Protein AF-A0A532AFI8-F1 (afdb_monomer_lite)

Sequence (70 aa):
HPHSGHNYELRYWLAACGIDPSREIEIVIVPPPFMADALAAGRIDGYCVGEPWNSAAVVAGTGRIATVKA

Secondary structure (DSSP, 8-state):
--SSHHHHHHHHHHHHTT--TTTT-------GGGHHHHHHTTS-S-----TTHHHHHHHTTS--------

pLDDT: mean 92.43, std 4.97, range [69.38, 96.25]

Foldseek 3Di:
DCDDPQNVVVCVVCVVVVHHCVPRHDDDDDDLVCQLVCLQVVVDVDGGDDPDSQVVNVVVVSDDDPDDDD

Radius of gyration: 11.83 Å; chains: 1; bounding box: 25×27×31 Å

Structure (mmCIF, N/CA/C/O backbone):
data_AF-A0A532AFI8-F1
#
_entry.id   AF-A0A532AFI8-F1
#
loop_
_atom_site.group_PDB
_atom_site.id
_atom_site.type_symbol
_atom_site.label_atom_id
_atom_site.label_a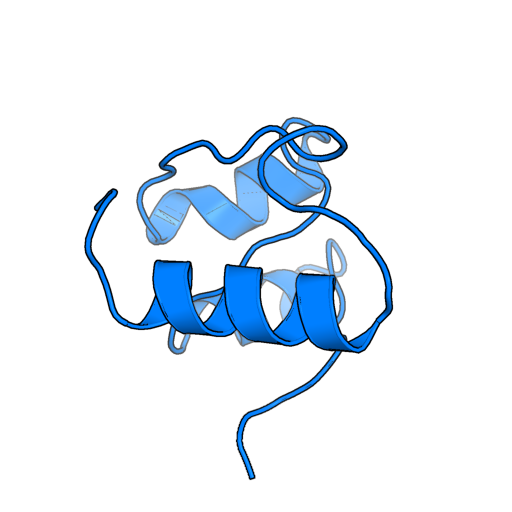lt_id
_atom_site.label_comp_id
_atom_site.label_asym_id
_atom_site.label_entity_id
_atom_site.label_seq_id
_atom_site.pdbx_PDB_ins_code
_atom_site.Cartn_x
_atom_site.Cartn_y
_atom_site.Cartn_z
_atom_site.occupancy
_atom_site.B_iso_or_equiv
_atom_site.auth_seq_id
_atom_site.auth_comp_id
_atom_site.auth_asym_id
_atom_site.auth_atom_id
_atom_site.pdbx_PDB_model_num
ATOM 1 N N . HIS A 1 1 ? 9.677 3.936 -1.076 1.00 73.00 1 HIS A N 1
ATOM 2 C CA . HIS A 1 1 ? 10.745 4.198 -2.069 1.00 73.00 1 HIS A CA 1
ATOM 3 C C . HIS A 1 1 ? 10.376 3.474 -3.363 1.00 73.00 1 HIS A C 1
ATOM 5 O O . HIS A 1 1 ? 9.833 2.375 -3.238 1.00 73.00 1 HIS A O 1
ATOM 11 N N . PRO A 1 2 ? 10.639 4.033 -4.563 1.00 74.50 2 PRO A N 1
ATOM 12 C CA . PRO A 1 2 ? 10.261 3.401 -5.835 1.00 74.50 2 PRO A CA 1
ATOM 13 C C . PRO A 1 2 ? 10.836 1.988 -5.988 1.00 74.50 2 PRO A C 1
ATOM 15 O O . PRO A 1 2 ? 10.159 1.085 -6.455 1.00 74.50 2 PRO A O 1
ATOM 18 N N . HIS A 1 3 ? 12.053 1.780 -5.486 1.00 82.31 3 HIS A N 1
ATOM 19 C CA . HIS A 1 3 ? 12.713 0.478 -5.418 1.00 82.31 3 HIS A CA 1
ATOM 20 C C . HIS A 1 3 ? 12.758 0.010 -3.961 1.00 82.31 3 HIS A C 1
ATOM 22 O O . HIS A 1 3 ? 13.747 0.230 -3.267 1.00 82.31 3 HIS A O 1
ATOM 28 N N . SER A 1 4 ? 11.660 -0.539 -3.447 1.00 86.56 4 SER A N 1
ATOM 29 C CA . SER A 1 4 ? 11.612 -1.149 -2.108 1.00 86.56 4 SER A CA 1
ATOM 30 C C . SER A 1 4 ? 10.895 -2.488 -2.163 1.00 86.56 4 SER A C 1
ATOM 32 O O . SER A 1 4 ? 10.084 -2.694 -3.062 1.00 86.56 4 SER A O 1
ATOM 34 N N . GLY A 1 5 ? 11.167 -3.369 -1.192 1.00 90.69 5 GLY A N 1
ATOM 35 C CA . GLY A 1 5 ? 10.517 -4.682 -1.094 1.00 90.69 5 GLY A CA 1
ATOM 36 C C . GLY A 1 5 ? 8.996 -4.583 -1.210 1.00 90.69 5 GLY A C 1
ATOM 37 O O . GLY A 1 5 ? 8.430 -5.154 -2.132 1.00 90.69 5 GLY A O 1
ATOM 38 N N . HIS A 1 6 ? 8.367 -3.729 -0.396 1.00 91.94 6 HIS A N 1
ATOM 39 C CA . HIS A 1 6 ? 6.918 -3.505 -0.434 1.00 91.94 6 HIS A CA 1
ATOM 40 C C . HIS A 1 6 ? 6.392 -3.025 -1.799 1.00 91.94 6 HIS A C 1
ATOM 42 O O . HIS A 1 6 ? 5.276 -3.361 -2.183 1.00 91.94 6 HIS A O 1
ATOM 48 N N . ASN A 1 7 ? 7.177 -2.250 -2.562 1.00 92.25 7 ASN A N 1
ATOM 49 C CA . ASN A 1 7 ? 6.766 -1.829 -3.906 1.00 92.25 7 ASN A CA 1
ATOM 50 C C . ASN A 1 7 ? 6.735 -3.019 -4.872 1.00 92.25 7 ASN A C 1
ATOM 52 O O . ASN A 1 7 ? 5.766 -3.188 -5.607 1.00 92.25 7 ASN A O 1
ATOM 56 N N . TYR A 1 8 ? 7.779 -3.850 -4.846 1.00 93.00 8 TYR A N 1
ATOM 57 C CA . TYR A 1 8 ? 7.843 -5.043 -5.684 1.00 93.00 8 TYR A CA 1
ATOM 58 C C . TYR A 1 8 ? 6.792 -6.076 -5.281 1.00 93.00 8 TYR A C 1
ATOM 60 O O . TYR A 1 8 ? 6.144 -6.639 -6.155 1.00 93.00 8 TYR A O 1
ATOM 68 N N . GLU A 1 9 ? 6.571 -6.275 -3.981 1.00 93.69 9 GLU A N 1
ATOM 69 C CA . GLU A 1 9 ? 5.541 -7.176 -3.455 1.00 93.69 9 GLU A CA 1
ATOM 70 C C . GLU A 1 9 ? 4.135 -6.729 -3.879 1.00 93.69 9 GLU A C 1
ATOM 72 O O . GLU A 1 9 ? 3.366 -7.543 -4.388 1.00 93.69 9 GLU A O 1
ATOM 77 N N . LEU A 1 10 ? 3.823 -5.431 -3.772 1.00 94.12 10 LEU A N 1
ATOM 78 C CA . LEU A 1 10 ? 2.542 -4.885 -4.228 1.00 94.12 10 LEU A CA 1
ATOM 79 C C . LEU A 1 10 ? 2.341 -5.079 -5.735 1.00 94.12 10 LEU A C 1
ATOM 81 O O . LEU A 1 10 ? 1.297 -5.566 -6.161 1.00 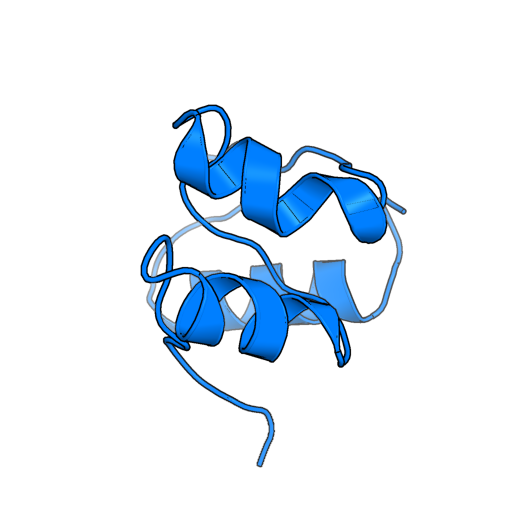94.12 10 LEU A O 1
ATOM 85 N N . ARG A 1 11 ? 3.345 -4.725 -6.547 1.00 94.81 11 ARG A N 1
ATOM 86 C CA . ARG A 1 11 ? 3.283 -4.894 -8.008 1.00 94.81 11 ARG A CA 1
ATOM 87 C C . ARG A 1 11 ? 3.123 -6.359 -8.402 1.00 94.81 11 ARG A C 1
ATOM 89 O O . ARG A 1 11 ? 2.348 -6.653 -9.305 1.00 94.81 11 ARG A O 1
ATOM 96 N N . TYR A 1 12 ? 3.838 -7.257 -7.729 1.00 94.44 12 TYR A N 1
ATOM 97 C CA . TYR A 1 12 ? 3.748 -8.692 -7.967 1.00 94.44 12 TYR A CA 1
ATOM 98 C C . TYR A 1 12 ? 2.345 -9.220 -7.661 1.00 94.44 12 TYR A C 1
ATOM 100 O O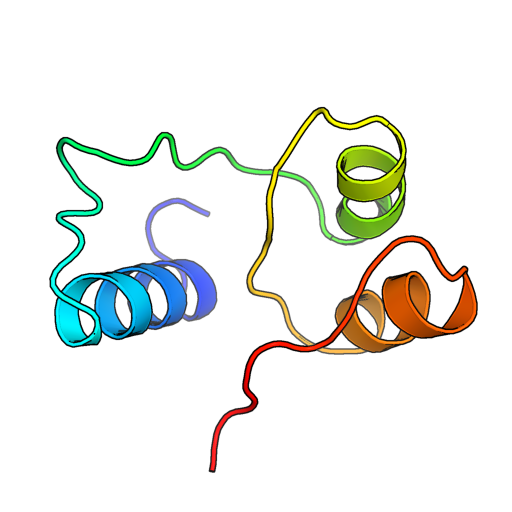 . TYR A 1 12 ? 1.763 -9.919 -8.485 1.00 94.44 12 TYR A O 1
ATOM 108 N N . TRP A 1 13 ? 1.782 -8.854 -6.507 1.00 94.56 13 TRP A N 1
ATOM 109 C CA . TRP A 1 13 ? 0.436 -9.274 -6.122 1.00 94.56 13 TRP A CA 1
ATOM 110 C C . TRP A 1 13 ? -0.634 -8.747 -7.090 1.00 94.56 13 TRP A C 1
ATOM 112 O O . TRP A 1 13 ? -1.461 -9.527 -7.554 1.00 94.56 13 TRP A O 1
ATOM 122 N N . LEU A 1 14 ? -0.569 -7.466 -7.474 1.00 94.88 14 LEU A N 1
ATOM 123 C CA . LEU A 1 14 ? -1.485 -6.875 -8.460 1.00 94.88 14 LEU A CA 1
ATOM 124 C C . LEU A 1 14 ? -1.408 -7.592 -9.816 1.00 94.88 14 LEU A C 1
ATOM 126 O O . LEU A 1 14 ? -2.436 -7.995 -10.359 1.00 94.88 14 LEU A O 1
ATOM 130 N N . ALA A 1 15 ? -0.193 -7.827 -10.319 1.00 95.69 15 ALA A N 1
ATOM 131 C CA . ALA A 1 15 ? 0.018 -8.537 -11.578 1.00 95.69 15 ALA A CA 1
ATOM 132 C C . ALA A 1 15 ? -0.494 -9.986 -11.523 1.00 95.69 15 ALA A C 1
ATOM 134 O O . ALA A 1 15 ? -1.089 -10.465 -12.486 1.00 95.69 15 ALA A O 1
ATOM 135 N N . ALA A 1 16 ? -0.326 -10.675 -10.389 1.00 94.50 16 ALA A N 1
ATOM 136 C CA . ALA A 1 16 ? -0.867 -12.019 -10.181 1.00 94.50 16 ALA A CA 1
ATOM 137 C C . ALA A 1 16 ? -2.408 -12.048 -10.181 1.00 94.50 16 ALA A C 1
ATOM 139 O O . ALA A 1 16 ? -3.002 -13.062 -10.540 1.00 94.50 16 ALA A O 1
ATOM 140 N N . CYS A 1 17 ? -3.056 -10.934 -9.831 1.00 94.44 17 CYS A N 1
ATOM 141 C CA . CYS A 1 17 ? -4.501 -10.743 -9.960 1.00 94.44 17 CYS A CA 1
ATOM 142 C C . CYS A 1 17 ? -4.944 -10.300 -11.368 1.00 94.44 17 CYS A C 1
ATOM 144 O O . CYS A 1 17 ? -6.134 -10.072 -11.576 1.00 94.44 17 CYS A O 1
ATOM 146 N N . GLY A 1 18 ? -4.022 -10.183 -12.330 1.00 96.06 18 GLY A N 1
ATOM 147 C CA . GLY A 1 18 ? -4.315 -9.750 -13.698 1.00 96.06 18 GLY A CA 1
ATOM 148 C C . GLY A 1 18 ? -4.424 -8.233 -13.879 1.00 96.06 18 GLY A C 1
ATOM 149 O O . GLY A 1 18 ? -4.898 -7.803 -14.924 1.00 96.06 18 GLY A O 1
ATOM 150 N N . ILE A 1 19 ? -3.996 -7.441 -12.890 1.00 96.19 19 ILE A N 1
ATOM 151 C CA . ILE A 1 19 ? -3.972 -5.973 -12.947 1.00 96.19 19 ILE A CA 1
ATOM 152 C C . ILE A 1 19 ? -2.564 -5.528 -13.343 1.00 96.19 19 ILE A C 1
ATOM 154 O O . ILE A 1 19 ? -1.605 -5.856 -12.644 1.00 96.19 19 ILE A O 1
ATOM 158 N N . ASP A 1 20 ? -2.415 -4.757 -14.420 1.00 94.81 20 ASP A N 1
ATOM 159 C CA . ASP A 1 20 ? -1.139 -4.174 -14.840 1.00 94.81 20 ASP A CA 1
ATOM 160 C C . ASP A 1 20 ? -0.804 -2.925 -13.994 1.00 94.81 20 ASP A C 1
ATOM 162 O O . ASP A 1 20 ? -1.337 -1.834 -14.235 1.00 94.81 20 ASP A O 1
ATOM 166 N N . PRO A 1 21 ? 0.145 -3.011 -13.038 1.00 92.94 21 PRO A N 1
ATOM 167 C 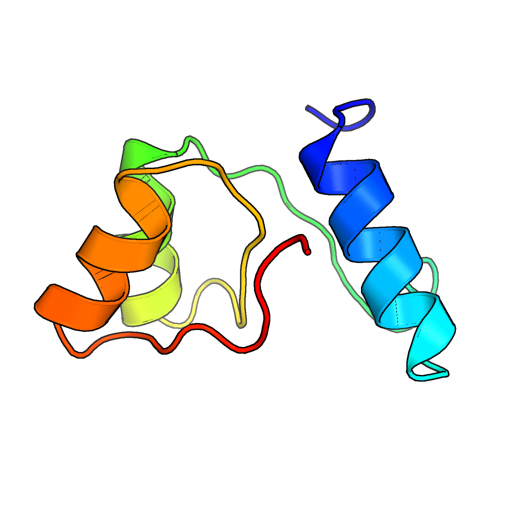CA . PRO A 1 21 ? 0.469 -1.903 -12.142 1.00 92.94 21 PRO A CA 1
ATOM 168 C C . PRO A 1 21 ? 1.260 -0.772 -12.823 1.00 92.94 21 PRO A C 1
ATOM 170 O O . PRO A 1 21 ? 1.697 0.162 -12.150 1.00 92.94 21 PRO A O 1
ATOM 173 N N . SER A 1 22 ? 1.564 -0.883 -14.118 1.00 90.88 22 SER A N 1
ATOM 174 C CA . SER A 1 22 ? 2.192 0.185 -14.905 1.00 90.88 22 SER A CA 1
ATOM 175 C C . SER A 1 22 ? 1.185 1.016 -15.698 1.00 90.88 22 SER A C 1
ATOM 177 O O . SER A 1 22 ? 1.516 2.126 -16.113 1.00 90.88 22 SER A O 1
ATOM 179 N N . ARG A 1 23 ? -0.033 0.498 -15.896 1.00 94.44 23 ARG A N 1
ATOM 180 C CA . ARG A 1 23 ? -1.062 1.116 -16.744 1.00 94.44 23 ARG A CA 1
ATOM 181 C C . ARG A 1 23 ? -2.372 1.386 -16.020 1.00 94.44 23 ARG A C 1
ATOM 183 O O . ARG A 1 23 ? -3.046 2.349 -16.365 1.00 94.44 23 ARG A O 1
ATOM 190 N N . GLU A 1 24 ? -2.734 0.540 -15.062 1.00 96.12 24 GLU A N 1
ATOM 191 C CA . GLU A 1 24 ? -4.053 0.558 -14.420 1.00 96.12 24 GLU A CA 1
ATOM 192 C C . GLU A 1 24 ? -4.033 1.181 -13.023 1.00 96.12 24 GLU A C 1
ATOM 194 O O . GLU A 1 24 ? -5.082 1.543 -12.503 1.00 96.12 24 GLU A O 1
ATOM 199 N N . ILE A 1 25 ? -2.851 1.322 -12.414 1.00 95.38 25 ILE A N 1
ATOM 200 C CA . ILE A 1 25 ? -2.694 1.755 -11.023 1.00 95.38 25 ILE A CA 1
ATOM 201 C C . ILE A 1 25 ? -1.683 2.896 -10.930 1.00 95.38 25 ILE A C 1
ATOM 203 O O . ILE A 1 25 ? -0.560 2.793 -11.427 1.00 95.38 25 ILE A O 1
ATOM 207 N N . GLU A 1 26 ? -2.053 3.957 -10.216 1.00 95.19 26 GLU A N 1
ATOM 208 C CA . GLU A 1 26 ? -1.113 4.979 -9.765 1.00 95.19 26 GLU A CA 1
ATOM 209 C C . GLU A 1 26 ? -0.476 4.546 -8.438 1.00 95.19 26 GLU A C 1
ATOM 211 O O . GLU A 1 26 ? -1.161 4.322 -7.441 1.00 95.19 26 GLU A O 1
ATOM 216 N N . ILE A 1 27 ? 0.854 4.426 -8.408 1.00 93.62 27 ILE A N 1
ATOM 217 C CA . ILE A 1 27 ? 1.588 4.078 -7.188 1.00 93.62 27 ILE A CA 1
ATOM 218 C C . ILE A 1 27 ? 2.314 5.313 -6.666 1.00 93.62 27 ILE A C 1
ATOM 220 O O . ILE A 1 27 ? 3.324 5.742 -7.226 1.00 93.62 27 ILE A O 1
ATOM 224 N N . VAL A 1 28 ? 1.832 5.825 -5.538 1.00 93.88 28 VAL A N 1
ATOM 225 C CA . VAL A 1 28 ? 2.418 6.963 -4.823 1.00 93.88 28 VAL A CA 1
ATOM 226 C C . VAL A 1 28 ? 3.241 6.512 -3.616 1.00 93.88 28 VAL A C 1
ATOM 228 O O . VAL A 1 28 ? 3.125 5.387 -3.126 1.00 93.88 28 VAL A O 1
ATOM 231 N N . ILE A 1 29 ? 4.102 7.399 -3.116 1.00 93.38 29 ILE A N 1
ATOM 232 C CA . ILE A 1 29 ? 4.880 7.159 -1.897 1.00 93.38 29 ILE A CA 1
ATOM 233 C C . ILE A 1 29 ? 4.258 7.958 -0.761 1.00 93.38 29 ILE A C 1
ATOM 235 O O . ILE A 1 29 ? 4.279 9.185 -0.776 1.00 93.38 29 ILE A O 1
ATOM 239 N N . VAL A 1 30 ? 3.777 7.249 0.256 1.00 93.25 30 VAL A N 1
ATOM 240 C CA . VAL A 1 30 ? 3.280 7.835 1.503 1.00 93.25 30 VAL A CA 1
ATOM 241 C C . VAL A 1 30 ? 4.190 7.375 2.645 1.00 93.25 30 VAL A C 1
ATOM 243 O O . VAL A 1 30 ? 4.516 6.188 2.712 1.00 93.25 30 VAL A O 1
ATOM 246 N N . PRO A 1 31 ? 4.652 8.267 3.537 1.00 93.31 31 PRO A N 1
ATOM 247 C CA . PRO A 1 31 ? 5.367 7.852 4.738 1.00 93.31 31 PRO A CA 1
ATOM 248 C C . PRO A 1 31 ? 4.490 6.929 5.603 1.00 93.31 31 PRO A C 1
ATOM 250 O O . PRO A 1 31 ? 3.320 7.254 5.809 1.00 93.31 31 PRO A O 1
ATOM 253 N N . PRO A 1 32 ? 5.025 5.819 6.148 1.00 91.94 32 PRO A N 1
ATOM 254 C CA . PRO A 1 32 ? 4.229 4.826 6.874 1.00 91.94 32 PRO A CA 1
ATOM 255 C C . PRO A 1 32 ? 3.292 5.380 7.966 1.00 91.94 32 PRO A C 1
ATOM 257 O O . PRO A 1 32 ? 2.136 4.959 7.987 1.00 91.94 32 PRO A O 1
ATOM 260 N N . PRO A 1 33 ? 3.695 6.375 8.790 1.00 92.06 33 PRO A N 1
ATOM 261 C CA . PRO A 1 33 ? 2.810 6.948 9.807 1.00 92.06 33 PRO A CA 1
ATOM 262 C C . PRO A 1 33 ? 1.530 7.589 9.270 1.00 92.06 33 PRO A C 1
ATOM 264 O O . PRO A 1 33 ? 0.563 7.716 10.008 1.00 92.06 33 PRO A O 1
ATOM 267 N N . PHE A 1 34 ? 1.511 7.985 7.995 1.00 93.31 34 PHE A N 1
ATOM 268 C CA . PHE A 1 34 ? 0.379 8.673 7.374 1.00 93.31 34 PHE A CA 1
ATOM 269 C C . PHE A 1 34 ? -0.470 7.763 6.482 1.00 93.31 34 PHE A C 1
ATOM 271 O O . PHE A 1 34 ? -1.449 8.233 5.907 1.00 93.31 34 PHE A O 1
ATOM 278 N N . MET A 1 35 ? -0.111 6.484 6.320 1.00 93.81 35 MET A N 1
ATOM 279 C CA . MET A 1 35 ? -0.817 5.584 5.400 1.00 93.81 35 MET A CA 1
ATOM 280 C C . MET A 1 35 ? -2.256 5.299 5.844 1.00 93.81 35 MET A C 1
ATOM 282 O O . MET A 1 35 ? -3.163 5.371 5.019 1.00 93.81 35 MET A O 1
ATOM 286 N N . ALA A 1 36 ? -2.480 5.045 7.138 1.00 93.00 36 ALA A N 1
ATOM 287 C CA . ALA A 1 36 ? -3.822 4.799 7.673 1.00 93.00 36 ALA A CA 1
ATOM 288 C C . ALA A 1 36 ? -4.738 6.026 7.504 1.00 93.00 36 ALA A C 1
ATOM 290 O O . ALA A 1 36 ? -5.873 5.890 7.051 1.00 93.00 36 ALA A O 1
ATOM 291 N N . ASP A 1 37 ? -4.219 7.228 7.777 1.00 93.81 37 ASP A N 1
ATOM 292 C CA . ASP A 1 37 ? -4.949 8.485 7.580 1.00 93.81 37 ASP A CA 1
ATOM 293 C C . ASP A 1 37 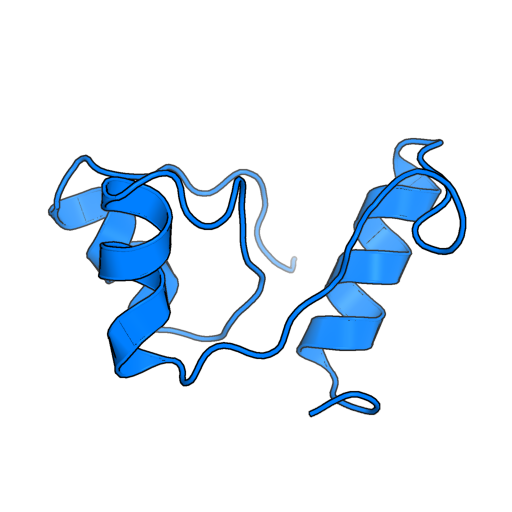? -5.194 8.786 6.097 1.00 93.81 37 ASP A C 1
ATOM 295 O O . ASP A 1 37 ? -6.229 9.334 5.723 1.00 93.81 37 ASP A O 1
ATOM 299 N N . ALA A 1 38 ? -4.239 8.460 5.222 1.00 95.19 38 ALA A N 1
ATOM 300 C CA . ALA A 1 38 ? -4.404 8.616 3.781 1.00 95.19 38 ALA A CA 1
ATOM 301 C C . ALA A 1 38 ? -5.503 7.696 3.235 1.00 95.19 38 ALA A C 1
ATOM 30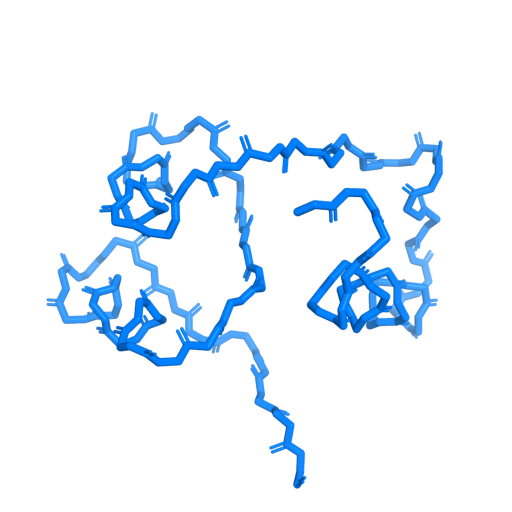3 O O . ALA A 1 38 ? -6.305 8.157 2.421 1.00 95.19 38 ALA A O 1
ATOM 304 N N . LEU A 1 39 ? -5.569 6.450 3.715 1.00 95.44 39 LEU A N 1
ATOM 305 C CA . LEU A 1 39 ? -6.639 5.508 3.384 1.00 95.44 39 LEU A CA 1
ATOM 306 C C . LEU A 1 39 ? -7.991 6.014 3.903 1.00 95.44 39 LEU A C 1
ATOM 308 O O . LEU A 1 39 ? -8.948 6.106 3.141 1.00 95.44 39 LEU A O 1
ATOM 312 N N . ALA A 1 40 ? -8.053 6.427 5.171 1.00 94.06 40 ALA A N 1
ATOM 313 C CA . ALA A 1 40 ? -9.270 6.956 5.790 1.00 94.06 40 ALA A CA 1
ATOM 314 C C . ALA A 1 40 ? -9.817 8.198 5.066 1.00 94.06 40 ALA A C 1
ATOM 316 O O . ALA A 1 40 ? -11.027 8.371 4.940 1.00 94.06 40 ALA A O 1
ATOM 317 N N . ALA A 1 41 ? -8.922 9.057 4.575 1.00 95.31 41 ALA A N 1
ATOM 318 C CA . ALA A 1 41 ? -9.267 10.256 3.821 1.00 95.31 41 ALA A CA 1
ATOM 319 C C . ALA A 1 41 ? -9.597 9.988 2.339 1.00 95.31 41 ALA A C 1
ATOM 321 O O . ALA A 1 41 ? -9.857 10.943 1.610 1.00 95.31 41 ALA A O 1
ATOM 322 N N . GLY A 1 42 ? -9.532 8.736 1.868 1.00 94.75 42 GLY A N 1
ATOM 323 C CA . GLY A 1 42 ? -9.757 8.385 0.461 1.00 94.75 42 GLY A CA 1
ATOM 324 C C . GLY A 1 42 ? -8.700 8.946 -0.495 1.00 94.75 42 GLY A C 1
ATOM 325 O O . GLY A 1 42 ? -8.970 9.124 -1.677 1.00 94.75 42 GLY A O 1
ATOM 326 N N . ARG A 1 43 ? -7.500 9.270 0.007 1.00 95.69 43 ARG A N 1
ATOM 327 C CA . ARG A 1 43 ? -6.372 9.730 -0.825 1.00 95.69 43 ARG A CA 1
ATOM 328 C C . ARG A 1 43 ? -5.639 8.576 -1.503 1.00 95.69 43 ARG A C 1
ATOM 330 O O . ARG A 1 43 ? -4.933 8.805 -2.477 1.00 95.69 43 ARG A O 1
ATOM 337 N N . ILE A 1 44 ? -5.758 7.375 -0.943 1.00 96.25 44 ILE A N 1
ATOM 338 C CA . ILE A 1 44 ? -5.249 6.122 -1.500 1.00 96.25 44 ILE A CA 1
ATOM 339 C C . ILE A 1 44 ? -6.310 5.040 -1.313 1.00 96.25 44 ILE A C 1
ATOM 341 O O . ILE A 1 44 ? -7.010 5.040 -0.302 1.00 96.25 44 ILE A O 1
ATOM 345 N N . ASP A 1 45 ? -6.375 4.094 -2.245 1.00 95.00 45 ASP A N 1
ATOM 346 C CA . ASP A 1 45 ? -7.317 2.967 -2.181 1.00 95.00 45 ASP A CA 1
ATOM 347 C C . ASP A 1 45 ? -6.751 1.755 -1.422 1.00 95.00 45 ASP A C 1
ATOM 349 O O . ASP A 1 45 ? -7.484 0.865 -0.991 1.00 95.00 45 ASP A O 1
ATOM 353 N N . GLY A 1 46 ? -5.429 1.707 -1.247 1.00 94.19 46 GLY A N 1
ATOM 354 C CA . GLY A 1 46 ? -4.736 0.630 -0.552 1.00 94.19 46 GLY A CA 1
ATOM 355 C C . GLY A 1 46 ? -3.237 0.884 -0.442 1.00 94.19 46 GLY A C 1
ATOM 356 O O . GLY A 1 46 ? -2.685 1.780 -1.082 1.00 94.19 46 GLY A O 1
ATOM 357 N N . TYR A 1 47 ? -2.564 0.095 0.391 1.00 95.00 47 TYR A N 1
ATOM 358 C CA . TYR A 1 47 ? -1.118 0.175 0.569 1.00 95.00 47 TYR A CA 1
ATOM 359 C C . TYR A 1 47 ? -0.524 -1.179 0.969 1.00 95.00 47 TYR A C 1
ATOM 361 O O . TYR A 1 47 ? -1.215 -2.064 1.465 1.00 95.00 47 TYR A O 1
ATOM 369 N N . CYS A 1 48 ? 0.783 -1.322 0.752 1.00 94.75 48 CYS A N 1
ATOM 370 C CA . CYS A 1 48 ? 1.586 -2.446 1.220 1.00 94.75 48 CYS A CA 1
ATOM 371 C C . CYS A 1 48 ? 2.717 -1.893 2.088 1.00 94.75 48 CYS A C 1
ATOM 373 O O . CYS A 1 48 ? 3.513 -1.067 1.634 1.00 94.75 48 CYS A O 1
ATOM 375 N N . VAL A 1 49 ? 2.764 -2.310 3.349 1.00 93.50 49 VAL A N 1
ATOM 376 C CA . VAL A 1 49 ? 3.732 -1.828 4.338 1.00 93.50 49 VAL A CA 1
ATOM 377 C C . VAL A 1 49 ? 3.912 -2.877 5.433 1.00 93.50 49 VAL A C 1
ATOM 379 O O . VAL A 1 49 ? 3.064 -3.748 5.608 1.00 93.50 49 VAL A O 1
ATOM 382 N N . GLY A 1 50 ? 5.017 -2.807 6.171 1.00 90.94 50 GLY A N 1
ATOM 383 C CA . GLY A 1 50 ? 5.222 -3.618 7.367 1.00 90.94 50 GLY A CA 1
ATOM 384 C C . GLY A 1 50 ? 4.386 -3.142 8.558 1.00 90.94 50 GLY A C 1
ATOM 385 O O . GLY A 1 50 ? 3.873 -2.021 8.586 1.00 90.94 50 GLY A O 1
ATOM 386 N N . GLU A 1 51 ? 4.290 -3.993 9.576 1.00 91.81 51 GLU A N 1
ATOM 387 C CA . GLU A 1 51 ? 3.685 -3.633 10.859 1.00 91.81 51 GLU A CA 1
ATOM 388 C C . GLU A 1 51 ? 4.385 -2.423 11.512 1.00 91.81 51 GLU A C 1
ATOM 390 O O . GLU A 1 51 ? 5.582 -2.203 11.290 1.00 91.81 51 GLU A O 1
ATOM 395 N N . PRO A 1 52 ? 3.664 -1.622 12.322 1.00 93.69 52 PRO A N 1
ATOM 396 C CA . PRO A 1 52 ? 2.286 -1.825 12.800 1.00 93.69 52 PRO A CA 1
ATOM 397 C C . PRO A 1 52 ? 1.195 -1.199 11.910 1.00 93.69 52 PRO A C 1
ATOM 399 O O . PRO A 1 52 ? 0.028 -1.134 12.296 1.00 93.69 52 PRO A O 1
ATOM 402 N N . TRP A 1 53 ? 1.554 -0.665 10.742 1.00 93.81 53 TRP A N 1
ATOM 403 C CA . TRP A 1 53 ? 0.683 0.262 10.014 1.00 93.81 53 TRP A CA 1
ATOM 404 C C . TRP A 1 53 ? -0.522 -0.409 9.344 1.00 93.81 53 TRP A C 1
ATOM 406 O O . TRP A 1 53 ? -1.547 0.245 9.163 1.00 93.81 53 TRP A O 1
ATOM 416 N N . ASN A 1 54 ? -0.453 -1.704 9.009 1.00 91.88 54 ASN A N 1
ATOM 417 C CA . ASN A 1 54 ? -1.635 -2.436 8.533 1.00 91.88 54 ASN A CA 1
ATOM 418 C C . ASN A 1 54 ? -2.635 -2.632 9.674 1.00 91.88 54 ASN A C 1
ATOM 420 O O . ASN A 1 54 ? -3.807 -2.282 9.538 1.00 91.88 54 ASN A O 1
ATOM 424 N N . SER A 1 55 ? -2.157 -3.130 10.820 1.00 93.06 55 SER A N 1
ATOM 425 C CA . SER A 1 55 ? -2.985 -3.315 12.013 1.00 93.06 55 SER A CA 1
ATOM 426 C C . SER A 1 55 ? -3.590 -1.998 12.499 1.00 93.06 55 SER A C 1
ATOM 428 O O . SER A 1 55 ? -4.748 -1.978 12.905 1.00 93.06 55 SER A O 1
ATOM 430 N N . ALA A 1 56 ? -2.857 -0.884 12.397 1.00 92.81 56 ALA A N 1
ATOM 431 C CA . ALA A 1 56 ? -3.359 0.439 12.763 1.00 92.81 56 ALA A CA 1
ATOM 432 C C . ALA A 1 56 ? -4.629 0.831 11.982 1.00 92.81 56 ALA A C 1
ATOM 434 O O . ALA A 1 56 ? -5.593 1.281 12.597 1.00 92.81 56 ALA A O 1
ATOM 435 N N . ALA A 1 57 ? -4.677 0.613 10.661 1.00 93.31 57 ALA A N 1
ATOM 436 C CA . ALA A 1 57 ? -5.878 0.906 9.869 1.00 93.31 57 ALA A CA 1
ATOM 437 C C . ALA A 1 57 ? -7.046 -0.044 10.170 1.00 93.31 57 ALA A C 1
ATOM 439 O O . ALA A 1 57 ? -8.202 0.379 10.152 1.00 93.31 57 ALA A O 1
ATOM 440 N N . VAL A 1 58 ? -6.759 -1.311 10.489 1.00 95.00 58 VAL A N 1
ATOM 441 C CA . VAL A 1 58 ? -7.791 -2.269 10.919 1.00 95.00 58 VAL A CA 1
ATOM 442 C C . VAL A 1 58 ? -8.398 -1.846 12.255 1.00 95.00 58 VAL A C 1
ATOM 444 O O . VAL A 1 58 ? -9.618 -1.784 12.380 1.00 95.00 58 VAL A O 1
ATOM 447 N N . VAL A 1 59 ? -7.562 -1.510 13.242 1.00 94.31 59 VAL A N 1
ATOM 448 C CA . VAL A 1 59 ? -8.009 -1.054 14.570 1.00 94.31 59 VAL A CA 1
ATOM 449 C C . VAL A 1 59 ? -8.784 0.259 14.474 1.00 94.31 59 VAL A C 1
ATOM 451 O O . VAL A 1 59 ? -9.786 0.424 15.163 1.00 94.31 59 VAL A O 1
ATOM 454 N N . ALA A 1 60 ? -8.366 1.171 13.594 1.00 90.25 60 ALA A N 1
ATOM 455 C CA . ALA A 1 60 ? -9.089 2.410 13.324 1.00 90.25 60 ALA A CA 1
ATOM 456 C C . ALA A 1 60 ? -10.423 2.193 12.580 1.00 90.25 60 ALA A C 1
ATOM 458 O O . ALA A 1 60 ? -11.215 3.127 12.470 1.00 90.25 60 ALA A O 1
ATOM 459 N N . GLY A 1 61 ? -10.682 0.990 12.052 1.00 93.06 61 GLY A N 1
ATOM 460 C CA . GLY A 1 61 ? -11.870 0.684 11.252 1.00 93.06 61 GLY A CA 1
ATOM 461 C C . GLY A 1 61 ? -11.873 1.341 9.868 1.00 93.06 61 GLY A C 1
ATOM 462 O O . GLY A 1 61 ? -12.910 1.378 9.210 1.00 93.06 61 GLY A O 1
ATOM 463 N N . THR A 1 62 ? -10.730 1.866 9.422 1.00 92.31 62 THR A N 1
ATOM 464 C CA . THR A 1 62 ? -10.581 2.595 8.152 1.00 92.31 62 THR A CA 1
ATOM 465 C C . THR A 1 62 ? -10.053 1.712 7.026 1.00 92.31 62 THR A C 1
ATOM 467 O O . THR A 1 62 ? -10.063 2.120 5.867 1.00 92.31 62 THR A O 1
ATOM 470 N N . GLY A 1 63 ? -9.612 0.492 7.342 1.00 92.94 63 GLY A N 1
ATOM 471 C CA . GLY A 1 63 ? -9.092 -0.458 6.368 1.00 92.94 63 GLY A CA 1
ATOM 472 C C . GLY A 1 63 ? -9.258 -1.914 6.785 1.00 92.94 63 GLY A C 1
ATOM 473 O O . GLY A 1 63 ? -9.652 -2.239 7.904 1.00 92.94 63 GLY A O 1
ATOM 474 N N . ARG A 1 64 ? -8.928 -2.810 5.855 1.00 95.44 64 ARG A N 1
ATOM 475 C CA . ARG A 1 64 ? -8.859 -4.258 6.077 1.00 95.44 64 ARG A CA 1
ATOM 476 C C . ARG A 1 64 ? -7.603 -4.823 5.426 1.00 95.44 64 ARG A C 1
ATOM 478 O O . ARG A 1 64 ? -7.166 -4.320 4.394 1.00 95.44 64 ARG A O 1
ATOM 485 N N . ILE A 1 65 ? -7.068 -5.902 5.985 1.00 95.06 65 ILE A N 1
ATOM 486 C CA . ILE A 1 65 ? -5.946 -6.626 5.382 1.00 95.06 65 ILE A CA 1
ATOM 487 C C . ILE A 1 65 ? -6.494 -7.523 4.268 1.00 95.06 65 ILE A C 1
ATOM 489 O O . ILE A 1 65 ? -7.285 -8.425 4.530 1.00 95.06 65 ILE A O 1
ATOM 493 N N . ALA A 1 66 ? -6.096 -7.255 3.022 1.00 93.81 66 ALA A N 1
ATOM 494 C CA . ALA A 1 66 ? -6.513 -8.051 1.864 1.00 93.81 66 ALA A CA 1
ATOM 495 C C . ALA A 1 66 ? -5.740 -9.376 1.754 1.00 93.81 66 ALA A C 1
ATOM 497 O O . ALA A 1 66 ? -6.304 -10.392 1.359 1.00 93.81 66 ALA A O 1
ATOM 498 N N . THR A 1 67 ? -4.453 -9.362 2.102 1.00 92.69 67 THR A N 1
ATOM 499 C CA . THR A 1 67 ? -3.575 -10.535 2.121 1.00 92.69 67 THR A CA 1
ATOM 500 C C . THR A 1 67 ? -2.376 -10.267 3.028 1.00 92.69 67 THR A C 1
ATOM 502 O O . THR A 1 67 ? -2.035 -9.113 3.289 1.00 92.69 67 THR A O 1
ATOM 505 N N . VAL A 1 68 ? -1.717 -11.331 3.477 1.00 90.75 68 VAL A N 1
ATOM 506 C CA . VAL A 1 68 ? -0.426 -11.284 4.175 1.00 90.75 68 VAL A CA 1
ATOM 507 C C . VAL A 1 68 ? 0.597 -12.117 3.410 1.00 90.75 68 VAL A C 1
ATOM 509 O O . VAL A 1 68 ? 0.232 -12.924 2.552 1.00 90.75 68 VAL A O 1
ATOM 512 N N . LYS A 1 69 ? 1.882 -11.918 3.701 1.00 82.06 69 LYS A N 1
ATOM 513 C CA . LYS A 1 69 ? 2.922 -12.840 3.240 1.00 82.06 69 LYS A CA 1
ATOM 514 C C . LYS A 1 69 ? 2.756 -14.173 3.979 1.00 82.06 69 LYS A C 1
ATOM 516 O O . LYS A 1 69 ? 2.461 -14.156 5.173 1.00 82.06 69 LYS A O 1
ATOM 521 N N . ALA A 1 70 ? 2.900 -15.282 3.255 1.00 69.38 70 ALA A N 1
ATOM 522 C CA . ALA A 1 70 ? 2.937 -16.622 3.841 1.00 69.38 70 ALA A CA 1
ATOM 523 C C . ALA A 1 70 ? 4.208 -16.838 4.673 1.00 69.38 70 ALA A C 1
ATOM 525 O O . ALA A 1 70 ? 5.254 -16.247 4.305 1.00 69.38 70 ALA A O 1
#